Protein AF-A0A9D4A0Y6-F1 (afdb_monomer_lite)

Sequence (60 aa):
MEAKGEVLTRRVLHFGSLNNVMATVFGKKYDFEKPGEGFELEGLVSEVRVQNQYLKEKSM

Secondary structure (DSSP, 8-state):
--TTHHHHHHHHHHHHHHHHHHHHHHS----TTSTTHHHHHHHHHHHHHHHHHHHHHHT-

Organism: NCBI:txid47602

pLDDT: mean 77.07, std 11.84, range [41.75, 93.94]

Structure (mmCIF, N/CA/C/O backbone):
data_AF-A0A9D4A0Y6-F1
#
_entry.id   AF-A0A9D4A0Y6-F1
#
loop_
_atom_site.group_PDB
_atom_site.id
_atom_site.t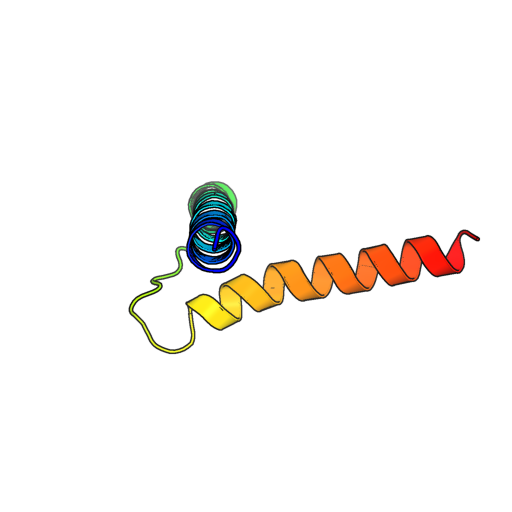ype_symbol
_atom_site.label_atom_id
_atom_site.label_alt_id
_atom_site.label_comp_id
_atom_site.label_asym_id
_atom_site.label_entity_id
_atom_site.label_seq_id
_atom_site.pdbx_PDB_ins_code
_atom_site.Cartn_x
_atom_site.Cartn_y
_atom_site.Cartn_z
_atom_site.occupancy
_atom_site.B_iso_or_equiv
_atom_site.auth_seq_id
_atom_site.auth_comp_id
_atom_site.auth_asym_id
_atom_site.auth_atom_id
_atom_site.pdbx_PDB_model_num
ATOM 1 N N . MET A 1 1 ? 21.880 -12.764 -15.145 1.00 41.75 1 MET A N 1
ATOM 2 C CA . MET A 1 1 ? 20.783 -11.780 -15.273 1.00 41.75 1 MET A CA 1
ATOM 3 C C . MET A 1 1 ? 19.573 -12.330 -14.524 1.00 41.75 1 MET A C 1
ATOM 5 O O . MET A 1 1 ? 18.686 -12.879 -15.146 1.00 41.75 1 MET A O 1
ATOM 9 N N . GLU A 1 2 ? 19.549 -12.223 -13.195 1.00 52.44 2 GLU A N 1
ATOM 10 C CA . GLU A 1 2 ? 18.380 -12.630 -12.381 1.00 52.44 2 GLU A CA 1
ATOM 11 C C . GLU A 1 2 ? 17.837 -11.483 -11.511 1.00 52.44 2 GLU A C 1
ATOM 13 O O . GLU A 1 2 ? 16.812 -11.608 -10.863 1.00 52.44 2 GLU A O 1
ATOM 18 N N . ALA A 1 3 ? 18.464 -10.305 -11.521 1.00 54.78 3 ALA A N 1
ATOM 19 C CA . ALA A 1 3 ? 18.247 -9.344 -10.438 1.00 54.78 3 ALA A CA 1
ATOM 20 C C . ALA A 1 3 ? 17.175 -8.267 -10.689 1.00 54.78 3 ALA A C 1
ATOM 22 O O . ALA A 1 3 ? 16.739 -7.626 -9.741 1.00 54.78 3 ALA A O 1
ATOM 23 N N . LYS A 1 4 ? 16.752 -7.998 -11.934 1.00 56.03 4 LYS A N 1
ATOM 24 C CA . LYS A 1 4 ? 15.826 -6.872 -12.203 1.00 56.03 4 LYS A CA 1
ATOM 25 C C . LYS A 1 4 ? 14.352 -7.276 -12.188 1.00 56.03 4 LYS A C 1
ATOM 27 O O . LYS A 1 4 ? 13.547 -6.567 -11.593 1.00 56.03 4 LYS A O 1
ATOM 32 N N . GLY A 1 5 ? 14.011 -8.408 -12.806 1.00 61.09 5 GLY A N 1
ATOM 33 C CA . GLY A 1 5 ? 12.632 -8.904 -12.865 1.00 61.09 5 GLY A CA 1
ATOM 34 C C . GLY A 1 5 ? 12.120 -9.368 -11.502 1.00 61.09 5 GLY A C 1
ATOM 35 O O . GLY A 1 5 ? 11.068 -8.921 -11.062 1.00 61.09 5 GLY A O 1
ATOM 36 N N . GLU A 1 6 ? 12.901 -10.178 -10.782 1.00 60.84 6 GLU A N 1
ATOM 37 C CA . GLU A 1 6 ? 12.499 -10.713 -9.473 1.00 60.84 6 GLU A CA 1
ATOM 38 C C . GLU A 1 6 ? 12.292 -9.604 -8.425 1.00 60.84 6 GLU A C 1
ATOM 40 O O . GLU A 1 6 ? 11.333 -9.633 -7.653 1.00 60.84 6 GLU A O 1
ATOM 45 N N . VAL A 1 7 ? 13.141 -8.570 -8.437 1.00 59.88 7 VAL A N 1
ATOM 46 C CA . VAL A 1 7 ? 13.029 -7.406 -7.539 1.00 59.88 7 VAL A CA 1
ATOM 47 C C . VAL A 1 7 ? 11.784 -6.568 -7.844 1.00 59.88 7 VAL A C 1
ATOM 49 O O . VAL A 1 7 ? 11.170 -6.015 -6.930 1.00 59.88 7 VAL A O 1
ATOM 52 N N . LEU A 1 8 ? 11.375 -6.477 -9.112 1.00 65.88 8 LEU A N 1
ATOM 53 C CA . LEU A 1 8 ? 10.112 -5.837 -9.486 1.00 65.88 8 LEU A CA 1
ATOM 54 C C . LEU A 1 8 ? 8.915 -6.672 -9.010 1.00 65.88 8 LEU A C 1
ATOM 56 O O . LEU A 1 8 ? 8.032 -6.123 -8.355 1.00 65.88 8 LEU A O 1
ATOM 60 N N . THR A 1 9 ? 8.928 -7.990 -9.221 1.00 68.12 9 THR A N 1
ATOM 61 C CA . THR A 1 9 ? 7.849 -8.888 -8.774 1.00 68.12 9 THR A CA 1
ATOM 62 C C . THR A 1 9 ? 7.695 -8.900 -7.252 1.00 68.12 9 THR A C 1
ATOM 64 O O . THR A 1 9 ? 6.575 -8.812 -6.751 1.00 68.12 9 THR A O 1
ATOM 67 N N . ARG A 1 10 ? 8.799 -8.931 -6.487 1.00 74.31 10 ARG A N 1
ATOM 68 C CA . ARG A 1 10 ? 8.758 -8.842 -5.014 1.00 74.31 10 ARG A CA 1
ATOM 69 C C . ARG A 1 10 ? 8.106 -7.552 -4.529 1.00 74.31 10 ARG A C 1
ATOM 71 O O . ARG A 1 10 ? 7.346 -7.593 -3.566 1.00 74.31 10 ARG A O 1
ATOM 78 N N . ARG A 1 11 ? 8.377 -6.421 -5.188 1.00 74.88 11 ARG A N 1
ATOM 79 C CA . ARG A 1 11 ? 7.749 -5.136 -4.844 1.00 74.88 11 ARG A CA 1
ATOM 80 C C . ARG A 1 11 ? 6.254 -5.139 -5.137 1.00 74.88 11 ARG A C 1
ATOM 82 O O . ARG A 1 11 ? 5.485 -4.738 -4.273 1.00 74.88 11 ARG A O 1
ATOM 89 N N . VAL A 1 12 ? 5.838 -5.663 -6.291 1.00 77.31 12 VAL A N 1
ATOM 90 C CA . VAL A 1 12 ? 4.411 -5.796 -6.635 1.00 77.31 12 VAL A CA 1
ATOM 91 C C . VAL A 1 12 ? 3.676 -6.675 -5.619 1.00 77.31 12 VAL A C 1
ATOM 93 O O . VAL A 1 12 ? 2.614 -6.293 -5.137 1.00 77.31 12 VAL A O 1
ATOM 96 N N . LEU A 1 13 ? 4.259 -7.813 -5.228 1.00 81.56 13 LEU A N 1
ATOM 97 C CA . LEU A 1 13 ? 3.674 -8.695 -4.211 1.00 81.56 13 LEU A CA 1
ATOM 98 C C . LEU A 1 13 ? 3.598 -8.030 -2.831 1.00 81.56 13 LEU A C 1
ATOM 100 O O . LEU A 1 13 ? 2.589 -8.165 -2.142 1.00 81.56 13 LEU A O 1
ATOM 104 N N . HIS A 1 14 ? 4.644 -7.302 -2.436 1.00 84.94 14 HIS A N 1
ATOM 105 C CA . HIS A 1 14 ? 4.684 -6.581 -1.165 1.00 84.94 14 HIS A CA 1
ATOM 106 C C . HIS A 1 14 ? 3.613 -5.486 -1.090 1.00 84.94 14 HIS A C 1
ATOM 108 O O . HIS A 1 14 ? 2.881 -5.397 -0.107 1.00 84.94 14 HIS A O 1
ATOM 114 N N . PHE A 1 15 ? 3.473 -4.684 -2.145 1.00 84.50 15 PHE A N 1
ATOM 115 C CA . PHE A 1 15 ? 2.450 -3.643 -2.187 1.00 84.50 15 PHE A CA 1
ATOM 116 C C . PHE A 1 15 ? 1.043 -4.210 -2.367 1.00 84.50 15 PHE A C 1
ATOM 118 O O . PHE A 1 15 ? 0.099 -3.668 -1.801 1.00 84.50 15 PHE A O 1
ATOM 125 N N . GLY A 1 16 ? 0.888 -5.328 -3.077 1.00 87.75 16 GLY A N 1
ATOM 126 C CA . GLY A 1 16 ? -0.388 -6.032 -3.190 1.00 87.75 16 GLY A CA 1
ATOM 127 C C . GLY A 1 16 ? -0.899 -6.549 -1.842 1.00 87.75 16 GLY A C 1
ATOM 128 O O . GLY A 1 16 ? -2.064 -6.333 -1.506 1.00 87.75 16 GLY A O 1
ATOM 129 N N . SER A 1 17 ? -0.036 -7.181 -1.038 1.00 89.19 17 SER A N 1
ATOM 130 C CA . SER A 1 17 ? -0.420 -7.670 0.293 1.00 89.19 17 SER A CA 1
ATOM 131 C C . SER A 1 17 ? -0.732 -6.530 1.261 1.00 89.19 17 SER A C 1
ATOM 133 O O . SER A 1 17 ? -1.716 -6.609 1.997 1.00 89.19 17 SER A O 1
ATOM 135 N N . LEU A 1 18 ? 0.037 -5.440 1.213 1.00 89.50 18 LEU A N 1
ATOM 136 C CA . LEU A 1 18 ? -0.242 -4.258 2.020 1.00 89.50 18 LEU A CA 1
ATOM 137 C C . LEU A 1 18 ? -1.551 -3.581 1.609 1.00 89.50 18 LEU A C 1
ATOM 139 O O . LEU A 1 18 ? -2.375 -3.306 2.473 1.00 89.50 18 LEU A O 1
ATOM 143 N N . ASN A 1 19 ? -1.790 -3.375 0.311 1.00 91.06 19 ASN A N 1
ATOM 144 C CA . ASN A 1 19 ? -3.042 -2.798 -0.184 1.00 91.06 19 ASN A CA 1
ATOM 145 C C . ASN A 1 19 ? -4.255 -3.643 0.243 1.00 91.06 19 ASN A C 1
ATOM 147 O O . ASN A 1 19 ? -5.302 -3.102 0.586 1.00 91.06 19 ASN A O 1
ATOM 151 N N . ASN A 1 20 ? -4.102 -4.971 0.302 1.00 92.56 20 ASN A N 1
ATOM 152 C CA . ASN A 1 20 ? -5.141 -5.865 0.810 1.00 92.56 20 ASN A CA 1
ATOM 153 C C . ASN A 1 20 ? -5.433 -5.651 2.309 1.00 92.56 20 ASN A C 1
ATOM 155 O O . ASN A 1 20 ? -6.597 -5.619 2.714 1.00 92.56 20 ASN A O 1
ATOM 159 N N . VAL A 1 21 ? -4.398 -5.459 3.135 1.00 90.69 21 VAL A N 1
ATOM 160 C CA . VAL A 1 21 ? -4.559 -5.113 4.560 1.00 90.69 21 VAL A CA 1
ATOM 161 C C . VAL A 1 21 ? -5.209 -3.740 4.713 1.00 90.69 21 VAL A C 1
ATOM 163 O O . VAL A 1 21 ? -6.165 -3.605 5.475 1.00 90.69 21 VAL A O 1
ATOM 166 N N . MET A 1 22 ? -4.745 -2.744 3.954 1.00 90.94 22 MET A N 1
ATOM 167 C CA . MET A 1 22 ? -5.310 -1.392 3.967 1.00 90.94 22 MET A CA 1
ATOM 168 C C . M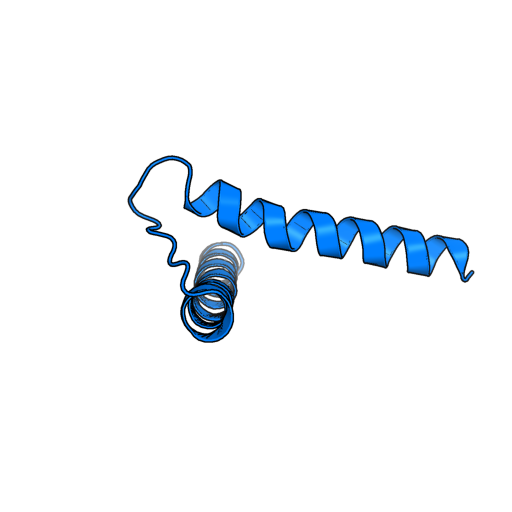ET A 1 22 ? -6.799 -1.405 3.608 1.00 90.94 22 MET A C 1
ATOM 170 O O . MET A 1 22 ? -7.611 -0.802 4.311 1.00 90.94 22 MET A O 1
ATOM 174 N N . ALA A 1 23 ? -7.181 -2.171 2.585 1.00 92.75 23 ALA A N 1
ATOM 175 C CA . ALA A 1 23 ? -8.570 -2.287 2.167 1.00 92.75 23 ALA A CA 1
ATOM 176 C C . ALA A 1 23 ? -9.438 -3.011 3.209 1.00 92.75 23 ALA A C 1
ATOM 178 O O . ALA A 1 23 ? -10.557 -2.581 3.472 1.00 92.75 23 ALA A O 1
ATOM 179 N N . THR A 1 24 ? -8.932 -4.085 3.820 1.00 93.94 24 THR A N 1
ATOM 180 C CA . THR A 1 24 ? -9.734 -4.945 4.709 1.00 93.94 24 THR A CA 1
ATOM 181 C C . THR A 1 24 ? -9.851 -4.388 6.129 1.00 93.94 24 THR A C 1
ATOM 183 O O . THR A 1 24 ? -10.909 -4.489 6.741 1.00 93.94 24 THR A O 1
ATOM 186 N N . VAL A 1 25 ? -8.775 -3.807 6.666 1.00 92.19 25 VAL A N 1
ATOM 187 C CA . VAL A 1 25 ? -8.721 -3.330 8.060 1.00 92.19 25 VAL A CA 1
ATOM 188 C C . VAL A 1 25 ? -9.094 -1.855 8.160 1.00 92.19 25 VAL A C 1
ATOM 190 O O . VAL A 1 25 ? -9.792 -1.456 9.087 1.00 92.19 25 VAL A O 1
ATOM 193 N N . PHE A 1 26 ? -8.642 -1.048 7.202 1.00 89.81 26 PHE A N 1
ATOM 194 C CA . PHE A 1 26 ? -8.796 0.406 7.245 1.00 89.81 26 PHE A CA 1
ATOM 195 C C . PHE A 1 26 ? -9.829 0.927 6.238 1.00 89.81 26 PHE A C 1
ATOM 197 O O . PHE A 1 26 ? -10.109 2.123 6.220 1.00 89.81 26 PHE A O 1
ATOM 204 N N . GLY A 1 27 ? -10.391 0.058 5.387 1.00 91.38 27 GLY A N 1
ATOM 205 C CA . GLY A 1 27 ? -11.356 0.450 4.357 1.00 91.38 27 GLY A CA 1
ATOM 206 C C . GLY A 1 27 ? -10.764 1.332 3.252 1.00 91.38 27 GLY A C 1
ATOM 207 O O . GLY A 1 27 ? -11.520 1.924 2.484 1.00 91.38 27 GLY A O 1
ATOM 208 N N . LYS A 1 28 ? -9.430 1.448 3.163 1.00 89.81 28 LYS A N 1
ATOM 209 C CA . LYS A 1 28 ? -8.736 2.333 2.218 1.00 89.81 28 LYS A CA 1
ATOM 210 C C . LYS A 1 28 ? -7.983 1.512 1.178 1.00 89.81 28 LYS A C 1
ATOM 212 O O . LYS A 1 28 ? -7.136 0.695 1.521 1.00 89.81 28 LYS A O 1
ATOM 217 N N . LYS A 1 29 ? -8.287 1.740 -0.098 1.00 90.62 29 LYS A N 1
ATOM 218 C CA . LYS A 1 29 ? -7.662 1.053 -1.231 1.00 90.62 29 LYS A CA 1
ATOM 219 C C . LYS A 1 29 ? -6.843 2.044 -2.045 1.00 90.62 29 LYS A C 1
ATOM 221 O O . LYS A 1 29 ? -7.300 3.158 -2.275 1.00 90.62 29 LYS A O 1
ATOM 226 N N . TYR A 1 30 ? -5.679 1.594 -2.488 1.00 88.62 30 TYR A N 1
ATOM 227 C CA . TYR A 1 30 ? -4.747 2.354 -3.305 1.00 88.62 30 TYR A CA 1
ATOM 228 C C . TYR A 1 30 ? -4.756 1.820 -4.735 1.00 88.62 30 TYR A C 1
ATOM 230 O O . TYR A 1 30 ? -4.681 0.606 -4.960 1.00 88.62 30 TYR A O 1
ATOM 238 N N . ASP A 1 31 ? -4.874 2.728 -5.690 1.00 87.31 31 ASP A N 1
ATOM 239 C CA . ASP A 1 31 ? -4.823 2.477 -7.118 1.00 87.31 31 ASP A CA 1
ATOM 240 C C . ASP A 1 31 ? -3.423 2.801 -7.647 1.00 87.31 31 ASP A C 1
ATOM 242 O O . ASP A 1 31 ? -2.994 3.953 -7.685 1.00 87.31 31 ASP A O 1
ATOM 246 N N . PHE A 1 32 ? -2.696 1.767 -8.064 1.00 80.75 32 PHE A N 1
ATOM 247 C CA . PHE A 1 32 ? -1.332 1.917 -8.567 1.00 80.75 32 PHE A CA 1
ATOM 248 C C . PHE A 1 32 ? -1.256 2.591 -9.942 1.00 80.75 32 PHE A C 1
ATOM 250 O O . PHE A 1 32 ? -0.168 3.002 -10.342 1.00 80.75 32 PHE A O 1
ATOM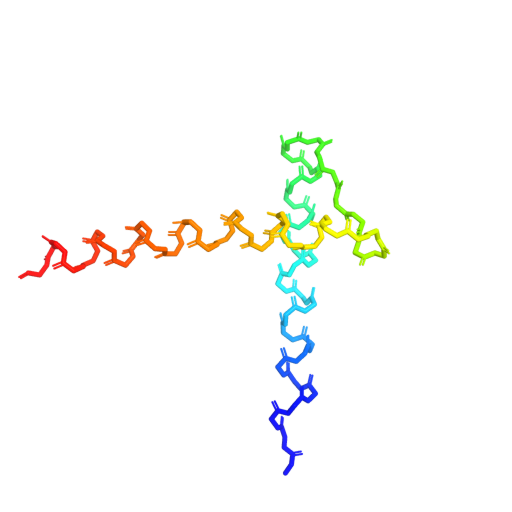 257 N N . GLU A 1 33 ? -2.376 2.715 -10.660 1.00 82.25 33 GLU A N 1
ATOM 258 C CA . GLU A 1 33 ? -2.441 3.441 -11.932 1.00 82.25 33 GLU A CA 1
ATOM 259 C C . GLU A 1 33 ? -2.633 4.948 -11.720 1.00 82.25 33 GLU A C 1
ATOM 261 O O . GLU A 1 33 ? -2.320 5.750 -12.605 1.00 82.25 33 GLU A O 1
ATOM 266 N N . LYS A 1 34 ? -3.094 5.362 -10.531 1.00 83.75 34 LYS A N 1
ATOM 267 C CA . LYS A 1 34 ? -3.232 6.775 -10.187 1.00 83.75 34 LYS A CA 1
ATOM 268 C C . LYS A 1 34 ? -1.899 7.368 -9.727 1.00 83.75 34 LYS A C 1
ATOM 270 O O . LYS A 1 34 ? -1.242 6.815 -8.838 1.00 83.75 34 LYS A O 1
ATOM 275 N N . PRO A 1 35 ? -1.501 8.536 -10.264 1.00 85.06 35 PRO A N 1
ATOM 276 C CA . PRO A 1 35 ? -0.296 9.220 -9.820 1.00 85.06 35 PRO A CA 1
ATOM 277 C C . PRO A 1 35 ? -0.340 9.506 -8.314 1.00 85.06 35 PRO A C 1
ATOM 279 O O . PRO A 1 35 ? -1.275 10.129 -7.821 1.00 85.06 35 PRO A O 1
ATOM 282 N N . GLY A 1 36 ? 0.692 9.075 -7.589 1.00 79.12 36 GLY A N 1
ATOM 283 C CA . GLY A 1 36 ? 0.888 9.405 -6.174 1.00 79.12 36 GLY A CA 1
ATOM 284 C C . GLY A 1 36 ? 0.344 8.387 -5.167 1.00 79.12 36 GLY A C 1
ATOM 285 O O . GLY A 1 36 ? 0.957 8.233 -4.114 1.00 79.12 36 GLY A O 1
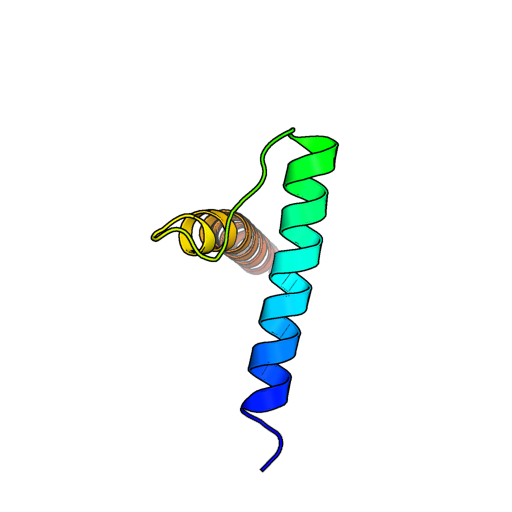ATOM 286 N N . GLU A 1 37 ? -0.706 7.621 -5.477 1.00 84.69 37 GLU A N 1
ATOM 287 C CA . GLU A 1 37 ? -1.284 6.665 -4.510 1.00 84.69 37 GLU A CA 1
ATOM 288 C C . GLU A 1 37 ? -0.318 5.512 -4.173 1.00 84.69 37 GLU A C 1
ATOM 290 O O . GLU A 1 37 ? -0.213 5.098 -3.018 1.00 84.69 37 GLU A O 1
ATOM 295 N N . GLY A 1 38 ? 0.471 5.045 -5.147 1.00 80.44 38 GLY A N 1
ATOM 296 C CA . GLY A 1 38 ? 1.534 4.063 -4.895 1.00 80.44 38 GLY A CA 1
ATOM 297 C C . GLY A 1 38 ? 2.642 4.580 -3.964 1.00 80.44 38 GLY A C 1
ATOM 298 O O . GLY A 1 38 ? 3.136 3.826 -3.129 1.00 80.44 38 GLY A O 1
ATOM 299 N N . PHE A 1 39 ? 2.990 5.870 -4.060 1.00 81.31 39 PHE A N 1
ATOM 300 C CA . PHE A 1 39 ? 3.979 6.506 -3.180 1.00 81.31 39 PHE A CA 1
ATOM 301 C C . PHE A 1 39 ? 3.436 6.712 -1.766 1.00 81.31 39 PHE A C 1
ATOM 303 O O . PHE A 1 39 ? 4.173 6.540 -0.799 1.00 81.31 39 PHE A O 1
ATOM 310 N N . GLU A 1 40 ? 2.148 7.039 -1.628 1.00 83.12 40 GLU A N 1
ATOM 311 C CA . GLU A 1 40 ? 1.496 7.115 -0.319 1.00 83.12 40 GLU A CA 1
ATOM 312 C C . GLU A 1 40 ? 1.528 5.747 0.381 1.00 83.12 40 GLU A C 1
ATOM 314 O O . GLU A 1 40 ? 1.904 5.652 1.550 1.00 83.12 40 GLU A O 1
ATOM 319 N N . LEU A 1 41 ? 1.222 4.672 -0.355 1.00 84.69 41 LEU A N 1
ATOM 320 C CA . LEU A 1 41 ? 1.293 3.309 0.169 1.00 84.69 41 LEU A CA 1
ATOM 321 C C . LEU A 1 41 ? 2.728 2.898 0.559 1.00 84.69 41 LEU A C 1
ATOM 323 O O . LEU A 1 41 ? 2.921 2.205 1.557 1.00 84.69 41 LEU A O 1
ATOM 327 N N . GLU A 1 42 ? 3.741 3.338 -0.190 1.00 81.56 42 GLU A N 1
ATOM 328 C CA . GLU A 1 42 ? 5.158 3.116 0.134 1.00 81.56 42 GLU A CA 1
ATOM 329 C C . GLU A 1 42 ? 5.632 3.910 1.361 1.00 81.56 42 GLU A C 1
ATOM 331 O O . GLU A 1 42 ? 6.416 3.396 2.169 1.00 81.56 42 GLU A O 1
ATOM 336 N N . GLY A 1 43 ? 5.121 5.128 1.553 1.00 78.81 43 GLY A N 1
ATOM 337 C CA . GLY A 1 43 ? 5.400 5.956 2.728 1.00 78.81 43 GLY A CA 1
ATOM 338 C C . GLY A 1 43 ? 5.016 5.262 4.036 1.00 78.81 43 GLY A C 1
ATOM 339 O O . GLY A 1 43 ? 5.822 5.217 4.967 1.00 78.81 43 GLY A O 1
ATOM 340 N N . LEU A 1 44 ? 3.854 4.601 4.061 1.00 80.00 44 LEU A N 1
ATOM 341 C CA . LEU A 1 44 ? 3.363 3.852 5.226 1.00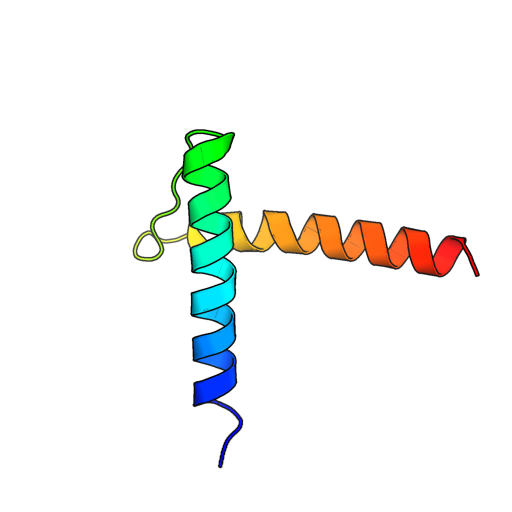 80.00 44 LEU A CA 1
ATOM 342 C C . LEU A 1 44 ? 4.319 2.730 5.671 1.00 80.00 44 LEU A C 1
ATOM 344 O O . LEU A 1 44 ? 4.463 2.460 6.862 1.00 80.00 44 LEU A O 1
ATOM 348 N N . VAL A 1 45 ? 5.006 2.078 4.729 1.00 72.75 45 VAL A N 1
ATOM 349 C CA . VAL A 1 45 ? 6.008 1.037 5.033 1.00 72.75 45 VAL A CA 1
ATOM 350 C C . VAL A 1 45 ? 7.324 1.650 5.497 1.00 72.75 45 VAL A C 1
ATOM 352 O O . VAL A 1 45 ? 8.016 1.104 6.364 1.00 72.75 45 VAL A O 1
ATOM 355 N N . SER A 1 46 ? 7.688 2.771 4.884 1.00 70.31 46 SER A N 1
ATOM 356 C CA . SER A 1 46 ? 8.975 3.427 5.079 1.00 70.31 46 SER A CA 1
ATOM 357 C C . SER A 1 46 ? 9.084 4.033 6.476 1.00 70.31 46 SER A C 1
ATOM 359 O O . SER A 1 46 ? 10.089 3.805 7.150 1.00 70.31 46 SER A O 1
ATOM 361 N N . GLU A 1 47 ? 8.032 4.697 6.959 1.00 66.94 47 GLU A N 1
ATOM 362 C CA . GLU A 1 47 ? 7.977 5.234 8.325 1.00 66.94 47 GLU A CA 1
ATOM 363 C C . GLU A 1 47 ? 8.145 4.126 9.375 1.00 66.94 47 GLU A C 1
ATOM 365 O O . GLU A 1 47 ? 8.987 4.224 10.270 1.00 66.94 47 GLU A O 1
ATOM 370 N N . VAL A 1 48 ? 7.438 3.002 9.214 1.00 64.44 48 VAL A N 1
ATOM 371 C CA . VAL A 1 48 ? 7.524 1.861 10.141 1.00 64.44 48 VAL A CA 1
ATOM 372 C C . VAL A 1 48 ? 8.913 1.211 10.121 1.00 64.44 48 VAL A C 1
ATOM 374 O O . VAL A 1 48 ? 9.411 0.776 11.164 1.00 64.44 48 VAL A O 1
ATOM 377 N N . ARG A 1 49 ? 9.586 1.145 8.965 1.00 68.12 49 ARG A N 1
ATOM 378 C CA . ARG A 1 49 ? 10.971 0.643 8.881 1.00 68.12 49 ARG A CA 1
ATOM 379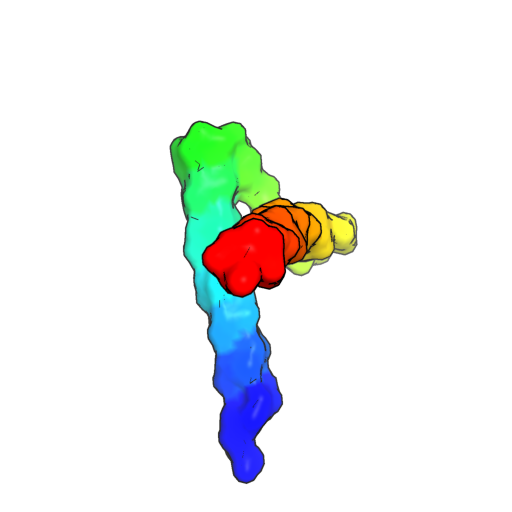 C C . ARG A 1 49 ? 11.961 1.559 9.591 1.00 68.12 49 ARG A C 1
ATOM 381 O O . ARG A 1 49 ? 12.808 1.046 10.320 1.00 68.12 49 ARG A O 1
ATOM 388 N N . VAL A 1 50 ? 11.846 2.873 9.405 1.00 69.31 50 VAL A N 1
ATOM 389 C CA . VAL A 1 50 ? 12.731 3.861 10.042 1.00 69.31 50 VAL A CA 1
ATOM 390 C C . VAL A 1 50 ? 12.565 3.830 11.562 1.00 69.31 50 VAL A C 1
ATOM 392 O O . VAL A 1 50 ? 13.563 3.759 12.280 1.00 69.31 50 VAL A O 1
ATOM 395 N N . GLN A 1 51 ? 11.327 3.763 12.064 1.00 64.56 51 GLN A N 1
ATOM 396 C CA . GLN A 1 51 ? 11.066 3.641 13.500 1.00 64.56 51 GLN A CA 1
ATOM 397 C C . GLN A 1 51 ? 11.679 2.358 14.088 1.00 64.56 51 GLN A C 1
ATOM 399 O O . GLN A 1 51 ? 12.324 2.392 15.134 1.00 64.56 51 GLN A O 1
ATOM 404 N N . ASN A 1 52 ? 11.514 1.220 13.405 1.00 68.38 52 ASN A N 1
ATOM 405 C CA . ASN A 1 52 ? 12.043 -0.067 13.865 1.00 68.38 52 ASN A CA 1
ATOM 406 C C . ASN A 1 52 ? 13.572 -0.138 13.821 1.00 68.38 52 ASN A C 1
ATOM 408 O O . ASN A 1 52 ? 14.180 -0.778 14.679 1.00 68.38 52 ASN A O 1
ATOM 412 N N . GLN A 1 53 ? 14.200 0.508 12.840 1.00 70.38 53 GLN A N 1
ATOM 413 C CA . GLN A 1 53 ? 15.652 0.629 12.786 1.00 70.38 53 GLN A CA 1
ATOM 414 C C . GLN A 1 53 ? 16.169 1.489 13.945 1.00 70.38 53 GLN A C 1
ATOM 416 O O . GLN A 1 53 ? 17.052 1.042 14.672 1.00 70.38 53 GLN A O 1
ATOM 421 N N . TYR A 1 54 ? 15.555 2.650 14.190 1.00 70.50 54 TYR A N 1
ATOM 422 C CA . TYR A 1 54 ? 15.903 3.513 15.321 1.00 70.50 54 TYR A CA 1
ATOM 423 C C . TYR A 1 54 ? 15.761 2.794 16.674 1.00 70.50 54 TYR A C 1
ATOM 425 O O . TYR A 1 54 ? 16.630 2.895 17.538 1.00 70.50 54 TYR A O 1
ATOM 433 N N . LEU A 1 55 ? 14.690 2.017 16.864 1.00 71.19 55 LEU A N 1
ATOM 434 C CA . LEU A 1 55 ? 14.484 1.235 18.088 1.00 71.19 55 LEU A CA 1
ATOM 435 C C . LEU A 1 55 ? 15.520 0.115 18.259 1.00 71.19 55 LEU A C 1
ATOM 437 O O . LEU A 1 55 ? 15.958 -0.132 19.382 1.00 71.19 55 LEU A O 1
ATOM 441 N N . LYS A 1 56 ? 15.940 -0.540 17.169 1.00 71.38 56 LYS A N 1
ATOM 442 C CA . LYS A 1 56 ? 17.028 -1.532 17.196 1.00 71.38 56 LYS A CA 1
ATOM 443 C C . LYS A 1 56 ? 18.368 -0.897 17.559 1.00 71.38 56 LYS A C 1
ATOM 445 O O . LYS A 1 56 ? 19.061 -1.431 18.414 1.00 71.38 56 LYS A O 1
ATOM 450 N N . GLU A 1 57 ? 18.705 0.236 16.948 1.00 76.88 57 GLU A N 1
ATOM 451 C CA . GLU A 1 57 ? 19.961 0.957 17.197 1.00 76.88 57 GLU A CA 1
ATOM 452 C C . GLU A 1 57 ? 20.053 1.501 18.629 1.00 76.88 57 GLU A C 1
ATOM 454 O O . GLU A 1 57 ? 21.139 1.551 19.190 1.00 76.88 57 GLU A O 1
ATOM 459 N N . LYS A 1 58 ? 18.921 1.862 19.245 1.00 73.19 58 LYS A N 1
ATOM 460 C CA . LYS A 1 58 ? 18.851 2.365 20.629 1.00 73.19 58 LYS A CA 1
ATOM 461 C C . LYS A 1 58 ? 18.801 1.262 21.697 1.00 73.19 58 LYS A C 1
ATOM 463 O O . LYS A 1 58 ? 18.914 1.561 22.882 1.00 73.19 58 LYS A O 1
ATOM 468 N N . SER A 1 59 ? 18.564 0.016 21.282 1.00 72.31 59 SER A N 1
ATOM 469 C CA . SER A 1 59 ? 18.519 -1.168 22.159 1.00 72.31 59 SER A CA 1
ATOM 470 C C . SER A 1 59 ? 19.836 -1.960 22.159 1.00 72.31 59 SER A C 1
ATOM 472 O O . SER A 1 59 ? 19.921 -2.988 22.830 1.00 72.31 59 SER A O 1
ATOM 474 N N . MET A 1 60 ? 20.828 -1.499 21.388 1.00 61.34 60 MET A N 1
ATOM 475 C CA . MET A 1 60 ? 22.236 -1.913 21.421 1.00 61.34 60 MET A CA 1
ATOM 476 C C . MET A 1 60 ? 23.042 -0.956 22.295 1.00 61.34 60 MET A C 1
ATOM 478 O O . MET A 1 60 ? 24.011 -1.441 22.917 1.00 61.34 60 MET A O 1
#

Radius of gyration: 14.22 Å; chains: 1; bounding box: 34×22×37 Å

Foldseek 3Di:
DPPPVVVVVVLVVVLVVLQVCCCPVVVDHFDPVDPPSSVVSVVVVVVVVVVVVVVVVVVD